Protein AF-A0A7S3LYR9-F1 (afdb_monomer)

Organism: NCBI:txid89044

Radius of gyration: 32.48 Å; Cα contacts (8 Å, |Δi|>4): 45; chains: 1; bounding box: 76×47×70 Å

Secondary structure (DSSP, 8-state):
-HHHHHHTT--GGG-------GGGTT---EE-TTT--EE---PPPHHHHHHHHHHHHTT-THHHH--PPPP-TTS----------SSS---SS-EEEEEETTEEEEE---------PPP----------------

Solvent-accessible surface area (backbone atoms only — not comparable to full-atom values): 9857 Å² total; per-residue (Å²): 113,67,69,66,58,58,56,70,56,77,38,73,91,68,60,85,87,85,86,89,60,79,90,45,70,94,72,46,85,43,63,43,89,89,82,57,51,70,36,76,90,81,82,82,51,71,68,57,45,46,53,55,53,48,57,69,71,64,61,46,83,57,58,84,70,57,72,84,81,73,86,73,85,82,66,82,84,79,80,74,75,82,72,82,90,52,85,94,64,93,63,97,57,75,50,78,82,53,81,58,102,88,52,81,51,76,55,78,82,88,75,78,76,82,74,73,81,75,79,78,79,75,82,78,83,77,82,85,82,89,86,92,83,86,135

Foldseek 3Di:
DVVVVVVVCPALVNDDDDDDDPVCVVVADDADDPPRDGDHDDDDDPVVSVVRVCVVVVCPPVVVVDDDDDPDPPPDPDPDDDDPPPPDDPPPDWDFPDDDDPDTDTDDDDDDPPPPPDPDPPDDDDDDDDDDDDD

pLDDT: mean 75.4, std 20.13, range [34.66, 97.0]

InterPro domains:
  IPR011249 Metalloenzyme, LuxS/M16 peptidase-like [SSF63411] (2-69)
  IPR032632 Peptidase M16, middle/third domain [PF16187] (2-105)
  IPR050626 Peptidase M16 [PTHR43690] (3-108)

Sequence (135 aa):
AEIAEFLTYFRPDNSIITVSHRGFTGKTTLKEKYYGTEHNKLDYSSAQVKLWADSLQQGGEWMDALSLPLPNPFIPTDFALKTADAAAVSVAVPVIIEHQGTSEVKHELLEEAERAPEPAVSAVESTESAEGVPP

Structure (mmCIF, N/CA/C/O backbone):
data_AF-A0A7S3LYR9-F1
#
_entry.id   AF-A0A7S3LYR9-F1
#
loop_
_atom_site.group_PDB
_atom_site.id
_atom_site.type_symbol
_atom_site.label_atom_id
_atom_site.label_alt_id
_atom_site.label_comp_id
_atom_site.label_asym_id
_atom_site.label_entity_id
_atom_site.label_seq_id
_atom_site.pdbx_PDB_ins_code
_atom_site.Cartn_x
_atom_site.Cartn_y
_atom_site.Cartn_z
_atom_site.occupancy
_atom_site.B_iso_or_equiv
_atom_site.auth_seq_id
_atom_site.auth_comp_id
_atom_site.auth_asym_id
_atom_site.auth_atom_id
_atom_site.pdbx_PDB_model_num
ATOM 1 N N . ALA A 1 1 ? 12.092 -19.162 -3.712 1.00 74.06 1 ALA A N 1
ATOM 2 C CA . ALA A 1 1 ? 11.481 -19.629 -2.449 1.00 74.06 1 ALA A CA 1
ATOM 3 C C . ALA A 1 1 ? 11.158 -18.446 -1.535 1.00 74.06 1 ALA A C 1
ATOM 5 O O . ALA A 1 1 ? 10.027 -18.342 -1.088 1.00 74.06 1 ALA A O 1
ATOM 6 N N . GLU A 1 2 ? 12.091 -17.506 -1.371 1.00 93.00 2 GLU A N 1
ATOM 7 C CA . GLU A 1 2 ? 11.973 -16.328 -0.489 1.00 93.00 2 GLU A CA 1
ATOM 8 C C . GLU A 1 2 ? 10.771 -15.417 -0.782 1.00 93.00 2 GLU A C 1
ATOM 10 O O . GLU A 1 2 ? 10.071 -15.015 0.138 1.00 93.00 2 GLU A O 1
ATOM 15 N N . ILE A 1 3 ? 10.472 -15.129 -2.056 1.00 93.75 3 ILE A N 1
ATOM 16 C CA . ILE A 1 3 ? 9.317 -14.280 -2.415 1.00 93.75 3 ILE A CA 1
ATOM 17 C C . ILE A 1 3 ? 8.006 -14.903 -1.918 1.00 93.75 3 ILE A C 1
ATOM 19 O O . ILE A 1 3 ? 7.159 -14.210 -1.363 1.00 93.75 3 ILE A O 1
ATOM 23 N N . ALA A 1 4 ? 7.847 -16.217 -2.088 1.00 93.06 4 ALA A N 1
ATOM 24 C CA . ALA A 1 4 ? 6.645 -16.919 -1.651 1.00 93.06 4 ALA A CA 1
ATOM 25 C C . ALA A 1 4 ? 6.520 -16.923 -0.122 1.00 93.06 4 ALA A C 1
ATOM 27 O O . ALA A 1 4 ? 5.427 -16.721 0.392 1.00 93.06 4 ALA A O 1
ATOM 28 N N . GLU A 1 5 ? 7.635 -17.091 0.593 1.00 94.62 5 GLU A N 1
ATOM 29 C CA . GLU A 1 5 ? 7.672 -16.974 2.052 1.00 94.62 5 GLU A CA 1
ATOM 30 C C . GLU A 1 5 ? 7.284 -15.564 2.504 1.00 94.62 5 GLU A C 1
ATOM 32 O O . GLU A 1 5 ? 6.415 -15.406 3.359 1.00 94.62 5 GLU A O 1
ATOM 37 N N . PHE A 1 6 ? 7.853 -14.530 1.884 1.00 95.31 6 PHE A N 1
ATOM 38 C CA . PHE A 1 6 ? 7.566 -13.145 2.240 1.00 95.31 6 PHE A CA 1
ATOM 39 C C . PHE A 1 6 ? 6.086 -12.789 2.032 1.00 95.31 6 PHE A C 1
ATOM 41 O O . PHE A 1 6 ? 5.478 -12.122 2.870 1.00 95.31 6 PHE A O 1
ATOM 48 N N . LEU A 1 7 ? 5.468 -13.313 0.968 1.00 91.38 7 LEU A N 1
ATOM 49 C CA . LEU A 1 7 ? 4.039 -13.137 0.700 1.00 91.38 7 LEU A CA 1
ATOM 50 C C . LEU A 1 7 ? 3.135 -13.726 1.799 1.00 91.38 7 LEU A C 1
ATOM 52 O O . LEU A 1 7 ? 2.037 -13.215 2.006 1.00 91.38 7 LEU A O 1
ATOM 56 N N . THR A 1 8 ? 3.592 -14.720 2.570 1.00 91.75 8 THR A N 1
ATOM 57 C CA . THR A 1 8 ? 2.807 -15.286 3.689 1.00 91.75 8 THR A CA 1
ATOM 58 C C . THR A 1 8 ? 2.601 -14.314 4.855 1.00 91.75 8 THR A C 1
ATOM 60 O O . THR A 1 8 ? 1.684 -14.494 5.660 1.00 91.75 8 THR A O 1
ATOM 63 N N . TYR A 1 9 ? 3.414 -13.258 4.946 1.00 93.62 9 TYR A N 1
ATOM 64 C CA . TYR A 1 9 ? 3.279 -12.233 5.979 1.00 93.62 9 TYR A CA 1
ATOM 65 C C . TYR A 1 9 ? 2.258 -11.147 5.618 1.00 93.62 9 TYR A C 1
ATOM 67 O O . TYR A 1 9 ? 1.827 -10.420 6.515 1.00 93.62 9 TYR A O 1
ATOM 75 N N . PHE A 1 10 ? 1.826 -11.045 4.354 1.00 90.81 10 PHE A N 1
ATOM 76 C CA . PHE A 1 10 ? 0.815 -10.079 3.904 1.00 90.81 10 PHE A CA 1
ATOM 77 C C . PHE A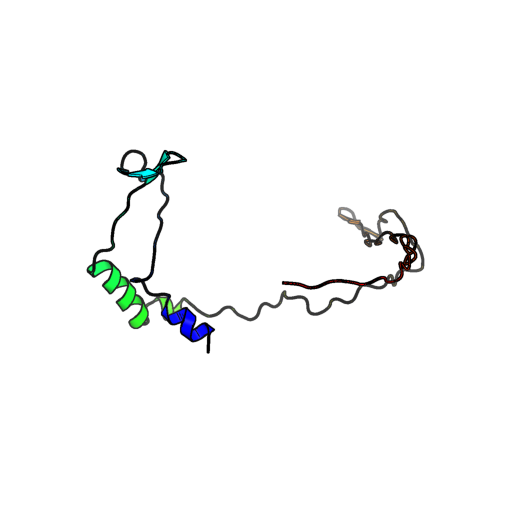 1 10 ? -0.593 -10.562 4.246 1.00 90.81 10 PHE A C 1
ATOM 79 O O . PHE A 1 10 ? -1.381 -10.946 3.384 1.00 90.81 10 PHE A O 1
ATOM 86 N N . ARG A 1 11 ? -0.905 -10.555 5.541 1.00 89.75 11 ARG A N 1
ATOM 87 C CA . ARG A 1 11 ? -2.202 -10.965 6.074 1.00 89.75 11 ARG A CA 1
ATOM 88 C C . ARG A 1 11 ? -2.853 -9.809 6.832 1.00 89.75 11 ARG A C 1
ATOM 90 O O . ARG A 1 11 ? -2.131 -8.997 7.415 1.00 89.75 11 ARG A O 1
ATOM 97 N N . PRO A 1 12 ? -4.193 -9.717 6.864 1.00 90.56 12 PRO A N 1
ATOM 98 C CA . PRO A 1 12 ? -4.864 -8.605 7.533 1.00 90.56 12 PRO A CA 1
ATOM 99 C C . PRO A 1 12 ? -4.549 -8.509 9.036 1.00 90.56 12 PRO A C 1
ATOM 101 O O . PRO A 1 12 ? -4.439 -7.406 9.567 1.00 90.56 12 PRO A O 1
ATOM 104 N N . ASP A 1 13 ? -4.331 -9.643 9.709 1.00 90.75 13 ASP A N 1
ATOM 105 C CA . ASP A 1 13 ? -3.916 -9.733 11.118 1.00 90.75 13 ASP A CA 1
ATOM 106 C C . ASP A 1 13 ? -2.473 -9.266 11.371 1.00 90.75 13 ASP A C 1
ATOM 108 O O . ASP A 1 13 ? -2.121 -8.953 12.505 1.00 90.75 13 ASP A O 1
ATOM 112 N N . ASN A 1 14 ? -1.652 -9.176 10.325 1.00 93.44 14 ASN A N 1
ATOM 113 C CA . ASN A 1 14 ? -0.271 -8.698 10.378 1.00 93.44 14 ASN A CA 1
ATOM 114 C C . ASN A 1 14 ? -0.111 -7.326 9.694 1.00 93.44 14 ASN A C 1
ATOM 116 O O . ASN A 1 14 ? 0.943 -7.014 9.140 1.00 93.44 14 ASN A O 1
ATOM 120 N N . SER A 1 15 ? -1.172 -6.513 9.682 1.00 91.94 15 SER A N 1
ATOM 121 C CA . SER A 1 15 ? -1.197 -5.217 8.997 1.00 91.94 15 SER A CA 1
ATOM 122 C C . SER A 1 15 ? -1.438 -4.048 9.952 1.00 91.94 15 SER A C 1
ATOM 124 O O . SER A 1 15 ? -2.102 -4.180 10.980 1.00 91.94 15 SER A O 1
ATOM 126 N N . ILE A 1 16 ? -0.896 -2.883 9.594 1.00 94.44 16 ILE A N 1
ATOM 127 C CA . ILE A 1 16 ? -1.183 -1.598 10.236 1.00 94.44 16 ILE A CA 1
ATOM 128 C C . ILE A 1 16 ? -1.653 -0.649 9.140 1.00 94.44 16 ILE A C 1
ATOM 130 O O . ILE A 1 16 ? -0.916 -0.361 8.199 1.00 94.44 16 ILE A O 1
ATOM 134 N N . ILE A 1 17 ? -2.882 -0.158 9.265 1.00 93.19 17 ILE A N 1
ATOM 135 C CA . ILE A 1 17 ? -3.486 0.780 8.318 1.00 93.19 17 ILE A CA 1
ATOM 136 C C . ILE A 1 17 ? -3.575 2.152 8.976 1.00 93.19 17 ILE A C 1
ATOM 138 O O . ILE A 1 17 ? -4.230 2.321 10.005 1.00 93.19 17 ILE A O 1
ATOM 142 N N . THR A 1 18 ? -2.966 3.144 8.333 1.00 94.69 18 THR A N 1
ATOM 143 C CA . THR A 1 18 ? -3.046 4.548 8.739 1.00 94.69 18 THR A CA 1
ATOM 144 C C . THR A 1 18 ? -3.990 5.289 7.804 1.00 94.69 18 THR A C 1
ATOM 146 O O . THR A 1 18 ? -3.788 5.295 6.591 1.00 94.69 18 THR A O 1
ATOM 149 N N . VAL A 1 19 ? -5.003 5.953 8.361 1.00 93.94 19 VAL A N 1
ATOM 150 C CA . VAL A 1 19 ? -5.949 6.773 7.592 1.00 93.94 19 VAL A CA 1
ATOM 151 C C . VAL A 1 19 ? -5.741 8.240 7.947 1.00 93.94 19 VAL A C 1
ATOM 153 O O . VAL A 1 19 ? -5.957 8.644 9.087 1.00 93.94 19 VAL A O 1
ATOM 156 N N . SER A 1 20 ? -5.346 9.044 6.961 1.00 93.38 20 SER A N 1
ATOM 157 C CA . SER A 1 20 ? -5.201 10.494 7.108 1.00 93.38 20 SER A CA 1
ATOM 158 C C . SER A 1 20 ? -6.347 11.203 6.398 1.00 93.38 20 SER A C 1
ATOM 160 O O . SER A 1 20 ? -6.507 11.090 5.184 1.00 93.38 20 SER A O 1
ATOM 162 N N . HIS A 1 21 ? -7.175 11.919 7.159 1.00 94.44 21 HIS A N 1
ATOM 163 C CA . HIS A 1 21 ? -8.306 12.659 6.612 1.00 94.44 21 HIS A CA 1
ATOM 164 C C . HIS A 1 21 ? -8.670 13.852 7.503 1.00 94.44 21 HIS A C 1
ATOM 166 O O . HIS A 1 21 ? -8.740 13.732 8.726 1.00 94.44 21 HIS A O 1
ATOM 172 N N . ARG A 1 22 ? -8.977 15.005 6.889 1.00 93.25 22 ARG A N 1
ATOM 173 C CA . ARG A 1 22 ? -9.336 16.242 7.616 1.00 93.25 22 ARG A CA 1
ATOM 174 C C . ARG A 1 22 ? -10.612 16.112 8.452 1.00 93.25 22 ARG A C 1
ATOM 176 O O . ARG A 1 22 ? -10.792 16.840 9.417 1.00 93.25 22 ARG A O 1
ATOM 183 N N . GLY A 1 23 ? -11.492 15.165 8.127 1.00 92.81 23 GLY A N 1
ATOM 184 C CA . GLY A 1 23 ? -12.719 14.914 8.894 1.00 92.81 23 GLY A CA 1
ATOM 185 C C . GLY A 1 23 ? -12.498 14.408 10.328 1.00 92.81 23 GLY A C 1
ATOM 186 O O . GLY A 1 23 ? -13.469 14.335 11.089 1.00 92.81 23 GLY A O 1
ATOM 187 N N . PHE A 1 24 ? -11.256 14.065 10.690 1.00 91.56 24 PHE A N 1
ATOM 188 C CA . PHE A 1 24 ? -10.864 13.656 12.039 1.00 91.56 24 PHE A CA 1
ATOM 189 C C . PHE A 1 24 ? -10.335 14.801 12.911 1.00 91.56 24 PHE A C 1
ATOM 191 O O . PHE A 1 24 ? -10.149 14.591 14.107 1.00 91.56 24 PHE A O 1
ATOM 198 N N . THR A 1 25 ? -10.133 16.006 12.364 1.00 89.62 25 THR A N 1
ATOM 199 C CA . THR A 1 25 ? -9.685 17.168 13.147 1.00 89.62 25 THR A CA 1
ATOM 200 C C . THR A 1 25 ? -10.644 17.434 14.311 1.00 89.62 25 THR A C 1
ATOM 202 O O . THR A 1 25 ? -11.857 17.529 14.115 1.00 89.62 25 THR A O 1
ATOM 205 N N . GLY A 1 26 ? -10.105 17.516 15.531 1.00 89.44 26 GLY A N 1
ATOM 206 C CA . GLY A 1 26 ? -10.890 17.696 16.757 1.00 89.44 26 GLY A CA 1
ATOM 207 C C . GLY A 1 26 ? -11.660 16.455 17.237 1.00 89.44 26 GLY A C 1
ATOM 208 O O . GLY A 1 26 ? -12.399 16.546 18.212 1.00 89.44 26 GLY A O 1
ATOM 209 N N . LYS A 1 27 ? -11.506 15.298 16.577 1.00 92.00 27 LYS A N 1
ATOM 210 C CA . LYS A 1 27 ? -12.113 14.005 16.968 1.00 92.00 27 LYS A CA 1
ATOM 211 C C . LYS A 1 27 ? -11.073 12.964 17.399 1.00 92.00 27 LYS A C 1
ATOM 213 O O . LYS A 1 27 ? -11.395 11.793 17.609 1.00 92.00 27 LYS A O 1
ATOM 218 N N . THR A 1 28 ? -9.818 13.374 17.489 1.00 93.62 28 THR A N 1
ATOM 219 C CA . THR A 1 28 ? -8.687 12.564 17.937 1.00 93.62 28 THR A CA 1
ATOM 220 C C . THR A 1 28 ? -8.435 12.765 19.424 1.00 93.62 28 THR A C 1
ATOM 222 O O . THR A 1 28 ? -8.546 13.880 19.927 1.00 93.62 28 THR A O 1
ATOM 225 N N . THR A 1 29 ? -8.077 11.696 20.125 1.00 93.88 29 THR A N 1
ATOM 226 C CA . THR A 1 29 ? -7.830 11.700 21.571 1.00 93.88 29 THR A CA 1
ATOM 227 C C . THR A 1 29 ? -6.349 11.601 21.916 1.00 93.88 29 THR A C 1
ATOM 229 O O . THR A 1 29 ? -5.956 12.019 23.004 1.00 93.88 29 THR A O 1
ATOM 232 N N . LEU A 1 30 ? -5.517 11.081 21.009 1.00 94.31 30 LEU A N 1
ATOM 233 C CA . LEU A 1 30 ? -4.081 10.934 21.223 1.00 94.31 30 LEU A CA 1
ATOM 234 C C . LEU A 1 30 ? -3.307 12.036 20.509 1.00 94.31 30 LEU A C 1
ATOM 236 O O . LEU A 1 30 ? -3.689 12.525 19.443 1.00 94.31 30 LEU A O 1
ATOM 240 N N . LYS A 1 31 ? -2.170 12.391 21.103 1.00 94.75 31 LYS A N 1
ATOM 241 C CA . LYS A 1 31 ? -1.239 13.372 20.563 1.00 94.75 31 LYS A CA 1
ATOM 242 C C . LYS A 1 31 ? 0.176 12.820 20.641 1.00 94.75 31 LYS A C 1
ATOM 244 O O . LYS A 1 31 ? 0.618 12.372 21.696 1.00 94.75 31 LYS A O 1
ATOM 249 N N . GLU A 1 32 ? 0.859 12.812 19.507 1.00 95.50 32 GLU A N 1
ATOM 250 C CA . GLU A 1 32 ? 2.258 12.402 19.418 1.00 95.50 32 GLU A CA 1
ATOM 251 C C . GLU A 1 32 ? 3.161 13.422 20.143 1.00 95.50 32 GLU A C 1
ATOM 253 O O . GLU A 1 32 ? 2.850 14.613 20.208 1.00 95.50 32 GLU A O 1
ATOM 258 N N . LYS A 1 33 ? 4.253 12.943 20.749 1.00 95.75 33 LYS A N 1
ATOM 259 C CA . LYS A 1 33 ? 5.071 13.681 21.719 1.00 95.75 33 LYS A CA 1
ATOM 260 C C . LYS A 1 33 ? 5.871 14.832 21.108 1.00 95.75 33 LYS A C 1
ATOM 262 O O . LYS A 1 33 ? 6.007 15.865 21.759 1.00 95.75 33 LYS A O 1
ATOM 267 N N . TYR A 1 34 ? 6.450 14.646 19.928 1.00 96.31 34 TYR A N 1
ATOM 268 C CA . TYR A 1 34 ? 7.437 15.573 19.373 1.00 96.31 34 TYR A CA 1
ATOM 269 C C . TYR A 1 34 ? 6.806 16.629 18.467 1.00 96.31 34 TYR A C 1
ATOM 271 O O . TYR A 1 34 ? 7.115 17.811 18.586 1.00 96.31 34 TYR A O 1
ATOM 279 N N . TYR A 1 35 ? 5.886 16.220 17.601 1.00 95.38 35 TYR A N 1
ATOM 280 C CA . TYR A 1 35 ? 5.245 17.073 16.602 1.00 95.38 35 TYR A CA 1
ATOM 281 C C . TYR A 1 35 ? 3.813 17.442 16.970 1.00 95.38 35 TYR A C 1
ATOM 283 O O . TYR A 1 35 ? 3.182 18.259 16.300 1.00 95.38 35 TYR A O 1
ATOM 291 N N . GLY A 1 36 ? 3.275 16.850 18.036 1.00 93.44 36 GLY A N 1
ATOM 292 C CA . GLY A 1 36 ? 1.911 17.117 18.451 1.00 93.44 36 GLY A CA 1
ATOM 293 C C . GLY A 1 36 ? 0.875 16.554 17.481 1.00 93.44 36 GLY A C 1
ATOM 294 O O . GLY A 1 36 ? -0.237 17.076 17.433 1.00 93.44 36 GLY A O 1
ATOM 295 N N . THR A 1 37 ? 1.220 15.532 16.692 1.00 93.50 37 THR A N 1
ATOM 296 C CA . THR A 1 37 ? 0.306 14.960 15.702 1.00 93.50 37 THR A CA 1
ATOM 297 C C . THR A 1 37 ? -0.880 14.298 16.390 1.00 93.50 37 THR A C 1
ATOM 299 O O . THR A 1 37 ? -0.746 13.321 17.133 1.00 93.50 37 THR A O 1
ATOM 302 N N . GLU A 1 38 ? -2.050 14.855 16.117 1.00 94.88 38 GLU A N 1
ATOM 303 C CA . GLU A 1 38 ? -3.347 14.345 16.532 1.00 94.88 38 GLU A CA 1
ATOM 304 C C . GLU A 1 38 ? -3.672 13.039 15.801 1.00 94.88 38 GLU A C 1
ATOM 306 O O . GLU A 1 38 ? -3.678 12.985 14.571 1.00 94.88 38 GLU A O 1
ATOM 311 N N . HIS A 1 39 ? -3.924 11.970 16.556 1.00 94.56 39 HIS A N 1
ATOM 312 C CA . HIS A 1 39 ? -4.256 10.660 16.004 1.00 94.56 39 HIS A CA 1
ATOM 313 C C . HIS A 1 39 ? -5.145 9.856 16.958 1.00 94.56 39 HIS A C 1
ATOM 315 O O . HIS A 1 39 ? -5.367 10.229 18.106 1.0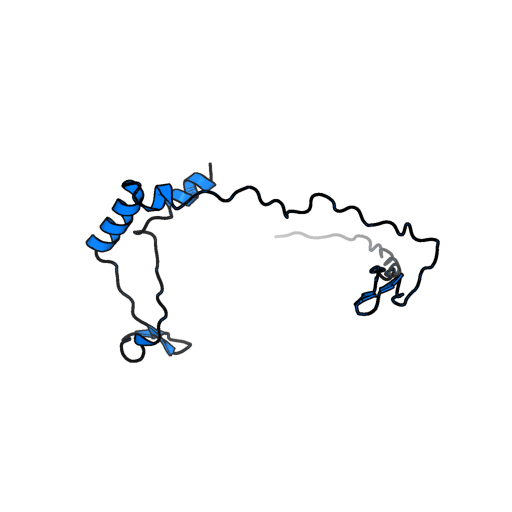0 94.56 39 HIS A O 1
ATOM 321 N N . ASN A 1 40 ? -5.658 8.732 16.467 1.00 94.56 40 ASN A N 1
ATOM 322 C CA . ASN A 1 40 ? -6.313 7.705 17.269 1.00 94.56 40 ASN A CA 1
ATOM 323 C C . ASN A 1 40 ? -5.667 6.361 16.949 1.00 94.56 40 ASN A C 1
ATOM 325 O O . ASN A 1 40 ? -5.263 6.122 15.811 1.00 94.56 40 ASN A O 1
ATOM 329 N N . LYS A 1 41 ? -5.614 5.478 17.944 1.00 94.50 41 LYS A N 1
ATOM 330 C CA . LYS A 1 41 ? -5.254 4.076 17.753 1.00 94.50 41 LYS A CA 1
ATOM 331 C C . LYS A 1 41 ? -6.485 3.228 18.037 1.00 94.50 41 LYS A C 1
ATOM 333 O O . LYS A 1 41 ? -7.086 3.358 19.099 1.00 94.50 41 LYS A O 1
ATOM 338 N N . LEU A 1 42 ? -6.856 2.400 17.070 1.00 92.69 42 LEU A N 1
ATOM 339 C CA . LEU A 1 42 ? -7.998 1.501 17.149 1.00 92.69 42 LEU A CA 1
ATOM 340 C C . LEU A 1 42 ? -7.543 0.129 16.675 1.00 92.69 42 LEU A C 1
ATOM 342 O O . LEU A 1 42 ? -6.889 0.028 15.637 1.00 92.69 42 LEU A O 1
ATOM 346 N N . ASP A 1 43 ? -7.909 -0.900 17.428 1.00 93.44 43 ASP A N 1
ATOM 347 C CA . ASP A 1 43 ? -7.716 -2.276 16.995 1.00 93.44 43 ASP A CA 1
ATOM 348 C C . ASP A 1 43 ? -8.871 -2.684 16.075 1.00 93.44 43 ASP A C 1
ATOM 350 O O . ASP A 1 43 ? -10.015 -2.243 16.241 1.00 93.44 43 ASP A O 1
ATOM 354 N N . TYR A 1 44 ? -8.577 -3.526 15.086 1.00 92.50 44 TYR A N 1
ATOM 355 C CA . TYR A 1 44 ? -9.608 -4.061 14.205 1.00 92.50 44 TYR A CA 1
ATOM 356 C C . TYR A 1 44 ? -10.545 -4.989 14.973 1.00 92.50 44 TYR A C 1
ATOM 358 O O . TYR A 1 44 ? -10.126 -5.779 15.820 1.00 92.50 44 TYR A O 1
ATOM 366 N N . SER A 1 45 ? -11.828 -4.949 14.623 1.00 94.25 45 SER A N 1
ATOM 367 C CA . SER A 1 45 ? -12.755 -5.979 15.082 1.00 94.25 45 SER A CA 1
ATOM 368 C C . SER A 1 45 ? -12.446 -7.318 14.406 1.00 94.25 45 SER A C 1
ATOM 370 O O . SER A 1 45 ? -12.043 -7.371 13.241 1.00 94.25 45 SER A O 1
ATOM 372 N N . SER A 1 46 ? -12.711 -8.423 15.105 1.00 92.44 46 SER A N 1
ATOM 373 C CA . SER A 1 46 ? -12.569 -9.772 14.539 1.00 92.44 46 SER A CA 1
ATOM 374 C C . SER A 1 46 ? -13.422 -9.971 13.280 1.00 92.44 46 SER A C 1
ATOM 376 O O . SER A 1 46 ? -13.000 -10.656 12.351 1.00 92.44 46 SER A O 1
ATOM 378 N N . ALA A 1 47 ? -14.588 -9.321 13.211 1.00 94.06 47 ALA A N 1
ATOM 379 C CA . ALA A 1 47 ? -15.458 -9.339 12.040 1.00 94.06 47 ALA A CA 1
ATOM 380 C C . ALA A 1 47 ? -14.806 -8.687 10.807 1.00 94.06 47 ALA A C 1
ATOM 382 O O . ALA A 1 47 ? -14.924 -9.226 9.710 1.00 94.06 47 ALA A O 1
ATOM 383 N N . GLN A 1 48 ? -14.091 -7.568 10.976 1.00 92.62 48 GLN A N 1
ATOM 384 C CA . GLN A 1 48 ? -13.375 -6.897 9.882 1.00 92.62 48 GLN A CA 1
ATOM 385 C C . GLN A 1 48 ? -12.199 -7.732 9.379 1.00 92.62 48 GLN A C 1
ATOM 387 O O . GLN A 1 48 ? -12.060 -7.927 8.175 1.00 92.62 48 GLN A O 1
ATOM 392 N N . VAL A 1 49 ? -11.389 -8.272 10.296 1.00 92.56 49 VAL A N 1
ATOM 393 C CA . VAL A 1 49 ? -10.255 -9.137 9.936 1.00 92.56 49 VAL A CA 1
ATOM 394 C C . VAL A 1 49 ? -10.747 -10.362 9.169 1.00 92.56 49 VAL A C 1
ATOM 396 O O . VAL A 1 49 ? -10.183 -10.704 8.130 1.00 92.56 49 VAL A O 1
ATOM 399 N N . LYS A 1 50 ? -11.841 -10.980 9.634 1.0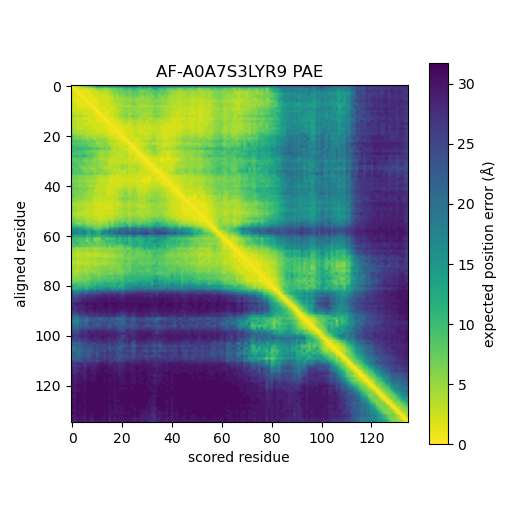0 91.62 50 LYS A N 1
ATOM 400 C CA . LYS A 1 50 ? -12.466 -12.111 8.949 1.00 91.62 50 LYS A CA 1
ATOM 401 C C . LYS A 1 50 ? -12.985 -11.724 7.564 1.00 91.62 50 LYS A C 1
ATOM 403 O O . LYS A 1 50 ? -12.697 -12.428 6.609 1.00 91.62 50 LYS A O 1
ATOM 408 N N . LEU A 1 51 ? -13.686 -10.597 7.435 1.00 90.69 51 LEU A N 1
ATOM 409 C CA . LEU A 1 51 ? -14.192 -10.115 6.146 1.00 90.69 51 LEU A CA 1
ATOM 410 C C . LEU A 1 51 ? -13.067 -9.967 5.109 1.00 90.69 51 LEU A C 1
ATOM 412 O O . LEU A 1 51 ? -13.212 -10.400 3.967 1.00 90.69 51 LEU A O 1
ATOM 416 N N . TRP A 1 52 ? -11.938 -9.377 5.503 1.00 90.12 52 TRP A N 1
ATOM 417 C CA . TRP A 1 52 ? -10.784 -9.217 4.618 1.00 90.12 52 TRP A CA 1
ATOM 418 C C . TRP A 1 52 ? -10.116 -10.552 4.275 1.00 90.12 52 TRP A C 1
ATOM 420 O O . TRP A 1 52 ? -9.759 -10.771 3.120 1.00 90.12 52 TRP A O 1
ATOM 430 N N . ALA A 1 53 ? -9.988 -11.458 5.247 1.00 88.31 53 ALA A N 1
ATOM 431 C CA . ALA A 1 53 ? -9.450 -12.798 5.021 1.00 88.31 53 ALA A CA 1
ATOM 432 C C . ALA A 1 53 ? -10.337 -13.626 4.072 1.00 88.31 53 ALA A C 1
ATOM 434 O O . ALA A 1 53 ? -9.830 -14.254 3.143 1.00 88.31 53 ALA A O 1
ATOM 435 N N . ASP A 1 54 ? -11.656 -13.572 4.252 1.00 87.50 54 ASP A N 1
ATOM 436 C CA . ASP A 1 54 ? -12.626 -14.264 3.402 1.00 87.50 54 ASP A CA 1
ATOM 437 C C . ASP A 1 54 ? -12.604 -13.694 1.970 1.00 87.50 54 ASP A C 1
ATOM 439 O O . ASP A 1 54 ? -12.658 -14.451 1.001 1.00 87.50 54 ASP A O 1
ATOM 443 N N . SER A 1 55 ? -12.427 -12.373 1.821 1.00 82.88 55 SER A N 1
ATOM 444 C CA . SER A 1 55 ? -12.319 -11.706 0.511 1.00 82.88 55 SER A CA 1
ATOM 445 C C . SER A 1 55 ? -11.103 -12.171 -0.304 1.00 82.88 55 SER A C 1
ATOM 447 O O . SER A 1 55 ? -11.165 -12.198 -1.531 1.00 82.88 55 SER A O 1
ATOM 449 N N . LEU A 1 56 ? -10.009 -12.559 0.364 1.00 77.81 56 LEU A N 1
ATOM 450 C CA . LEU A 1 56 ? -8.813 -13.122 -0.279 1.00 77.81 56 LEU A CA 1
ATOM 451 C C . LEU A 1 56 ? -9.038 -14.561 -0.764 1.00 77.81 56 LEU A C 1
ATOM 453 O O . LEU A 1 56 ? -8.524 -14.942 -1.811 1.00 77.81 56 LEU A O 1
ATOM 457 N N . GLN A 1 57 ? -9.783 -15.367 -0.003 1.00 74.56 57 GLN A N 1
ATOM 458 C CA . GLN A 1 57 ? -9.987 -16.790 -0.301 1.00 74.56 57 GLN A CA 1
ATOM 459 C C . GLN A 1 57 ? -11.081 -17.040 -1.334 1.00 74.56 57 GLN A C 1
ATOM 461 O O . GLN A 1 57 ? -10.991 -17.987 -2.110 1.00 74.56 57 GLN A O 1
ATOM 466 N N . GLN A 1 58 ? -12.127 -16.216 -1.334 1.00 63.44 58 GLN A N 1
ATOM 467 C CA . GLN A 1 58 ? -13.318 -16.461 -2.147 1.00 63.44 58 GLN A CA 1
ATOM 468 C C . GLN A 1 58 ? -13.157 -16.065 -3.614 1.00 63.44 58 GLN A C 1
ATOM 470 O O . GLN A 1 58 ? -14.118 -16.203 -4.364 1.00 63.44 58 GLN A O 1
ATOM 475 N N . GLY A 1 59 ? -11.971 -15.599 -4.029 1.00 60.28 59 GLY A N 1
ATOM 476 C CA . GLY A 1 59 ? -11.686 -15.309 -5.432 1.00 60.28 59 GLY A CA 1
ATOM 477 C C . GLY A 1 59 ? -12.756 -14.429 -6.074 1.00 60.28 59 GLY A C 1
ATOM 478 O O . GLY A 1 59 ? -13.214 -14.735 -7.167 1.00 60.28 59 GLY A O 1
ATOM 479 N N . GLY A 1 60 ? -13.236 -13.423 -5.329 1.00 62.88 60 GLY A N 1
ATOM 480 C CA . GLY A 1 60 ? -14.388 -12.606 -5.714 1.00 62.88 60 GLY A CA 1
ATOM 481 C C . GLY A 1 60 ? -14.135 -11.763 -6.968 1.00 62.88 60 GLY A C 1
ATOM 482 O O . GLY A 1 60 ? -13.180 -11.995 -7.701 1.00 62.88 60 GLY A O 1
ATOM 483 N N . GLU A 1 61 ? -14.943 -10.718 -7.173 1.00 65.94 61 GLU A N 1
ATOM 484 C CA . GLU A 1 61 ? -14.892 -9.800 -8.337 1.00 65.94 61 GLU A CA 1
ATOM 485 C C . GLU A 1 61 ? -13.471 -9.319 -8.721 1.00 65.94 61 GLU A C 1
ATOM 487 O O . GLU A 1 61 ? -13.200 -8.979 -9.871 1.00 65.94 61 GLU A O 1
ATOM 492 N N . TRP A 1 62 ? -12.539 -9.323 -7.767 1.00 73.75 62 TRP A N 1
ATOM 493 C CA . TRP A 1 62 ? -11.138 -8.961 -7.953 1.00 73.75 62 TRP A CA 1
ATOM 494 C C . TRP A 1 62 ? -10.297 -9.963 -8.750 1.00 73.75 62 TRP A C 1
ATOM 496 O O . TRP A 1 62 ? -9.324 -9.528 -9.358 1.00 73.75 62 TRP A O 1
ATOM 506 N N . MET A 1 63 ? -10.619 -11.263 -8.773 1.00 74.69 63 MET A N 1
ATOM 507 C CA . MET A 1 63 ? -9.830 -12.238 -9.547 1.00 74.69 63 MET A CA 1
ATOM 508 C C . MET A 1 63 ? -9.925 -11.994 -11.053 1.00 74.69 63 MET A C 1
ATOM 510 O O . MET A 1 63 ? -8.935 -12.174 -11.756 1.00 74.69 63 MET A O 1
ATOM 514 N N . ASP A 1 64 ? -11.079 -11.526 -11.527 1.00 79.94 64 ASP A N 1
ATOM 515 C CA . ASP A 1 64 ? -11.276 -11.192 -12.939 1.00 79.94 64 ASP A CA 1
ATOM 516 C C . ASP A 1 64 ? -10.755 -9.783 -13.280 1.00 79.94 64 ASP A C 1
ATOM 518 O O . ASP A 1 64 ? -10.391 -9.509 -14.423 1.00 79.94 64 ASP A O 1
ATOM 522 N N . ALA A 1 65 ? -10.695 -8.879 -12.295 1.00 84.62 65 ALA A N 1
ATOM 523 C CA . ALA A 1 65 ? -10.271 -7.491 -12.492 1.00 84.62 65 ALA A CA 1
ATOM 524 C C . ALA A 1 65 ? -8.758 -7.265 -12.317 1.00 84.62 65 ALA A C 1
ATOM 526 O O . ALA A 1 65 ? -8.197 -6.342 -12.912 1.00 84.62 65 ALA A O 1
ATOM 527 N N . LEU A 1 66 ? -8.087 -8.068 -11.487 1.00 87.31 66 LEU A N 1
ATOM 528 C CA . LEU A 1 66 ? -6.665 -7.924 -11.182 1.00 87.31 66 LEU A CA 1
ATOM 529 C C . LEU A 1 66 ? -5.855 -8.963 -11.952 1.00 87.31 66 LEU A C 1
ATOM 531 O O . LEU A 1 66 ? -5.963 -10.163 -11.730 1.00 87.31 66 LEU A O 1
ATOM 535 N N . SER A 1 67 ? -4.986 -8.486 -12.834 1.00 89.56 67 SER A N 1
ATOM 536 C CA . SER A 1 67 ? -4.031 -9.312 -13.570 1.00 89.56 67 SER A CA 1
ATOM 537 C C . SER A 1 67 ? -2.608 -8.846 -13.297 1.00 89.56 67 SER A C 1
ATOM 539 O O . SER A 1 67 ? -2.373 -7.685 -12.954 1.00 89.56 67 SER A O 1
ATOM 541 N N . LEU A 1 68 ? -1.643 -9.750 -13.468 1.00 91.38 68 LEU A N 1
ATOM 542 C CA . LEU A 1 68 ? -0.238 -9.358 -13.460 1.00 91.38 68 LEU A CA 1
ATOM 543 C C . LEU A 1 68 ? 0.044 -8.404 -14.631 1.00 91.38 68 LEU A C 1
ATOM 545 O O . LEU A 1 68 ? -0.554 -8.551 -15.702 1.00 91.38 68 LEU A O 1
ATOM 549 N N . PRO A 1 69 ? 0.943 -7.425 -14.444 1.00 94.44 69 PRO A N 1
ATOM 550 C CA . PRO A 1 69 ? 1.289 -6.498 -15.507 1.00 94.44 69 PRO A CA 1
ATOM 551 C C . PRO A 1 69 ? 1.896 -7.243 -16.701 1.00 94.44 69 PRO A C 1
ATOM 553 O O . PRO A 1 69 ? 2.645 -8.210 -16.541 1.00 94.44 69 PRO A O 1
ATOM 556 N N . LEU A 1 70 ? 1.594 -6.754 -17.905 1.00 96.19 70 LEU A N 1
ATOM 557 C CA . LEU A 1 70 ? 2.272 -7.203 -19.117 1.00 96.19 70 LEU A CA 1
ATOM 558 C C . LEU A 1 70 ? 3.757 -6.796 -19.077 1.00 96.19 70 LEU A C 1
ATOM 560 O O . LEU A 1 70 ? 4.102 -5.803 -18.426 1.00 96.19 70 LEU A O 1
ATOM 564 N N . PRO A 1 71 ? 4.642 -7.520 -19.787 1.00 97.00 71 PRO A N 1
ATOM 565 C CA . PRO A 1 71 ? 6.041 -7.127 -19.919 1.00 97.00 71 PRO A CA 1
ATOM 566 C C . PRO A 1 71 ? 6.171 -5.680 -20.406 1.00 97.00 71 PRO A C 1
ATOM 568 O O . PRO A 1 71 ? 5.512 -5.287 -21.367 1.00 97.00 71 PRO A O 1
ATOM 571 N N . ASN A 1 72 ? 7.015 -4.887 -19.741 1.00 96.69 72 ASN A N 1
ATOM 572 C CA . ASN A 1 72 ? 7.188 -3.471 -20.063 1.00 96.69 72 ASN A CA 1
ATOM 573 C C . ASN A 1 72 ? 8.006 -3.301 -21.365 1.00 96.69 72 ASN A C 1
ATOM 575 O O . ASN A 1 72 ? 9.198 -3.618 -21.352 1.00 96.69 72 ASN A O 1
ATOM 579 N N . PRO A 1 73 ? 7.425 -2.766 -22.462 1.00 96.06 73 PRO A N 1
ATOM 580 C CA . PRO A 1 73 ? 8.121 -2.620 -23.742 1.00 96.06 73 PRO A CA 1
ATOM 581 C C . PRO A 1 73 ? 9.067 -1.410 -23.793 1.00 96.06 73 PRO A C 1
ATOM 583 O O . PRO A 1 73 ? 9.819 -1.271 -24.750 1.00 96.06 73 PRO A O 1
ATOM 586 N N . PHE A 1 74 ? 9.026 -0.523 -22.794 1.00 96.44 74 PHE A N 1
ATOM 587 C CA . PHE A 1 74 ? 9.831 0.702 -22.753 1.00 96.44 74 PHE A CA 1
ATOM 588 C C . PHE A 1 74 ? 11.164 0.533 -22.026 1.00 96.44 74 PHE A C 1
ATOM 590 O O . PHE A 1 74 ? 11.899 1.506 -21.874 1.00 96.44 74 PHE A O 1
ATOM 597 N N . ILE A 1 75 ? 11.479 -0.673 -21.549 1.00 95.81 75 ILE A N 1
ATOM 598 C CA . ILE A 1 75 ? 12.804 -0.949 -20.996 1.00 95.81 75 ILE A CA 1
ATOM 599 C C . ILE A 1 75 ? 13.795 -0.903 -22.168 1.00 95.81 75 ILE A C 1
ATOM 601 O O . ILE A 1 75 ? 13.677 -1.730 -23.076 1.00 95.81 75 ILE A O 1
ATOM 605 N N . PRO A 1 76 ? 14.739 0.056 -22.192 1.00 94.31 76 PRO A N 1
ATOM 606 C CA . PRO A 1 76 ? 15.675 0.174 -23.296 1.00 94.31 76 PRO A CA 1
ATOM 607 C C . PRO A 1 76 ? 16.569 -1.064 -23.341 1.00 94.31 76 PRO A C 1
ATOM 609 O O . PRO A 1 76 ? 17.101 -1.507 -22.324 1.00 94.31 76 PRO A O 1
ATOM 612 N N . THR A 1 77 ? 16.720 -1.624 -24.535 1.00 95.56 77 THR A N 1
ATOM 613 C CA . THR A 1 77 ? 17.647 -2.730 -24.801 1.00 95.56 77 THR A CA 1
ATOM 614 C C . THR A 1 77 ? 18.897 -2.258 -25.528 1.00 95.56 77 THR A C 1
ATOM 616 O O . THR A 1 77 ? 19.930 -2.915 -25.456 1.00 95.56 77 THR A O 1
ATOM 619 N N . ASP A 1 78 ? 18.789 -1.138 -26.241 1.00 93.25 78 ASP A N 1
ATOM 620 C CA . ASP A 1 78 ? 19.886 -0.528 -26.974 1.00 93.25 78 ASP A CA 1
ATOM 621 C C . ASP A 1 78 ? 20.469 0.629 -26.163 1.00 93.25 78 ASP A C 1
ATOM 623 O O . ASP A 1 78 ? 19.805 1.634 -25.903 1.00 93.25 78 ASP A O 1
ATOM 627 N N . PHE A 1 79 ? 21.716 0.444 -25.749 1.00 91.94 79 PHE A N 1
ATOM 628 C CA . PHE A 1 79 ? 22.521 1.442 -25.051 1.00 91.94 79 PHE A CA 1
ATOM 629 C C . PHE A 1 79 ? 23.694 1.906 -25.917 1.00 91.94 79 PHE A C 1
ATOM 631 O O . PHE A 1 79 ? 24.635 2.512 -25.403 1.00 91.94 79 PHE A O 1
ATOM 638 N N . ALA A 1 80 ? 23.680 1.596 -27.218 1.00 89.38 80 ALA A N 1
ATOM 639 C CA . ALA A 1 80 ? 24.695 2.079 -28.128 1.00 89.38 80 ALA A CA 1
ATOM 640 C C . ALA A 1 80 ? 24.668 3.609 -28.154 1.00 89.38 80 ALA A C 1
ATOM 642 O O . ALA A 1 80 ? 23.629 4.249 -28.347 1.00 89.38 80 ALA A O 1
ATOM 643 N N . LEU A 1 81 ? 25.842 4.204 -27.966 1.00 84.69 81 LEU A N 1
ATOM 644 C CA . LEU A 1 81 ? 26.016 5.622 -28.216 1.00 84.69 81 LEU A CA 1
ATOM 645 C C . LEU A 1 81 ? 25.837 5.855 -29.710 1.00 84.69 81 LEU A C 1
ATOM 647 O O . LEU A 1 81 ? 26.442 5.167 -30.536 1.00 84.69 81 LEU A O 1
ATOM 651 N N . LYS A 1 82 ? 25.016 6.844 -30.058 1.00 81.56 82 LYS A N 1
ATOM 652 C CA . LYS A 1 82 ? 24.945 7.309 -31.438 1.00 81.56 82 LYS A CA 1
ATOM 653 C C . LYS A 1 82 ? 26.309 7.888 -31.791 1.00 81.56 82 LYS A C 1
ATOM 655 O O . LYS A 1 82 ? 26.707 8.912 -31.241 1.00 81.56 82 LYS A O 1
ATOM 660 N N . THR A 1 83 ? 27.027 7.225 -32.688 1.00 74.12 83 THR A N 1
ATOM 661 C CA . THR A 1 83 ? 28.208 7.809 -33.313 1.00 74.12 83 THR A CA 1
ATOM 662 C C . THR A 1 83 ? 27.756 8.989 -34.161 1.00 74.12 83 THR A C 1
ATOM 664 O O . THR A 1 83 ? 26.690 8.950 -34.782 1.00 74.12 83 THR A O 1
ATOM 667 N N . ALA A 1 84 ? 28.538 10.064 -34.162 1.00 63.66 84 ALA A N 1
ATOM 668 C CA . ALA A 1 84 ? 28.284 11.212 -35.014 1.00 63.66 84 ALA A CA 1
ATOM 669 C C . ALA A 1 84 ? 28.537 10.836 -36.486 1.00 63.66 84 ALA A C 1
ATOM 671 O O . ALA A 1 84 ? 29.556 11.202 -37.057 1.00 63.66 84 ALA A O 1
ATOM 672 N N . ASP A 1 85 ? 27.603 10.129 -37.123 1.00 59.47 85 ASP A N 1
ATOM 673 C CA . ASP A 1 85 ? 27.538 10.018 -38.586 1.00 59.47 85 ASP A CA 1
ATOM 674 C C . ASP A 1 85 ? 26.882 11.282 -39.159 1.00 59.47 85 ASP A C 1
ATOM 676 O O . ASP A 1 85 ? 25.868 11.266 -39.853 1.00 59.47 85 ASP A O 1
ATOM 680 N N . ALA A 1 86 ? 27.476 12.422 -38.824 1.00 49.72 86 ALA A N 1
ATOM 681 C CA . ALA A 1 86 ? 27.250 13.695 -39.471 1.00 49.72 86 ALA A CA 1
ATOM 682 C C . ALA A 1 86 ? 28.624 14.160 -39.937 1.00 49.72 86 ALA A C 1
ATOM 684 O O . ALA A 1 86 ? 29.557 14.210 -39.138 1.00 49.72 86 ALA A O 1
ATOM 685 N N . ALA A 1 87 ? 28.756 14.434 -41.236 1.00 52.09 87 ALA A N 1
ATOM 686 C CA . ALA A 1 87 ? 29.971 14.958 -41.846 1.00 52.09 87 ALA A CA 1
ATOM 687 C C . ALA A 1 87 ? 30.664 15.941 -40.893 1.00 52.09 87 ALA A C 1
ATOM 689 O O . ALA A 1 87 ? 30.053 16.933 -40.512 1.00 52.09 87 ALA A O 1
ATOM 690 N N . ALA A 1 88 ? 31.885 15.592 -40.481 1.00 48.59 88 ALA A N 1
ATOM 691 C CA . ALA A 1 88 ? 32.719 16.263 -39.492 1.00 48.59 88 ALA A CA 1
ATOM 692 C C . ALA A 1 88 ? 32.449 17.771 -39.352 1.00 48.59 88 ALA A C 1
ATOM 694 O O . ALA A 1 88 ? 33.097 18.595 -39.993 1.00 48.59 88 ALA A O 1
ATOM 695 N N . VAL A 1 89 ? 31.526 18.135 -38.467 1.00 53.25 89 VAL A N 1
ATOM 696 C CA . VAL A 1 89 ? 31.524 19.448 -37.841 1.00 53.25 89 VAL A CA 1
ATOM 697 C C . VAL A 1 89 ? 31.199 19.214 -36.373 1.00 53.25 89 VAL A C 1
ATOM 699 O O . VAL A 1 89 ? 30.043 19.019 -36.008 1.00 53.25 89 VAL A O 1
ATOM 702 N N . SER A 1 90 ? 32.233 19.195 -35.528 1.00 56.47 90 SER A N 1
ATOM 703 C CA . SER A 1 90 ? 32.058 19.353 -34.085 1.00 56.47 90 SER A CA 1
ATOM 704 C C . SER A 1 90 ? 31.561 20.782 -33.861 1.00 56.47 90 SER A C 1
ATOM 706 O O . SER A 1 90 ? 32.346 21.729 -33.749 1.00 56.47 90 SER A O 1
ATOM 708 N N . VAL A 1 91 ? 30.249 20.990 -33.932 1.00 55.12 91 VAL A N 1
ATOM 709 C CA . VAL A 1 91 ? 29.681 22.307 -33.659 1.00 55.12 91 VAL A CA 1
ATOM 710 C C . VAL A 1 91 ? 29.398 22.358 -32.168 1.00 55.12 91 VAL A C 1
ATOM 712 O O . VAL A 1 91 ? 28.448 21.749 -31.693 1.00 55.12 91 VAL A O 1
ATOM 715 N N . ALA A 1 92 ? 30.199 23.133 -31.438 1.00 60.34 92 ALA A N 1
ATOM 716 C CA . ALA A 1 92 ? 30.017 23.422 -30.012 1.00 60.34 92 ALA A CA 1
ATOM 717 C C . ALA A 1 92 ? 28.737 24.237 -29.696 1.00 60.34 92 ALA A C 1
ATOM 719 O O . ALA A 1 92 ? 28.593 24.787 -28.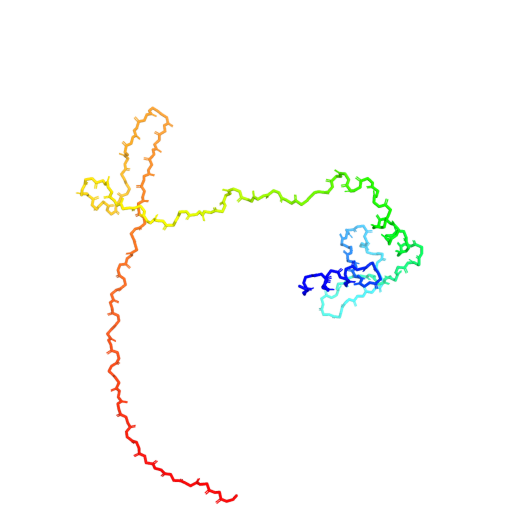607 1.00 60.34 92 ALA A O 1
ATOM 720 N N . VAL A 1 93 ? 27.842 24.402 -30.674 1.00 60.09 93 VAL A N 1
ATOM 721 C CA . VAL A 1 93 ? 26.652 25.253 -30.626 1.00 60.09 93 VAL A CA 1
ATOM 722 C C . VAL A 1 93 ? 25.537 24.565 -31.432 1.00 60.09 93 VAL A C 1
ATOM 724 O O . VAL A 1 93 ? 25.814 24.064 -32.523 1.00 60.09 93 VAL A O 1
ATOM 727 N N . PRO A 1 94 ? 24.282 24.534 -30.946 1.00 70.06 94 PRO A N 1
ATOM 728 C CA . PRO A 1 94 ? 23.174 23.880 -31.642 1.00 70.06 94 PRO A CA 1
ATOM 729 C C . PRO A 1 94 ? 22.932 24.469 -33.038 1.00 70.06 94 PRO A C 1
ATOM 731 O O . PRO A 1 94 ? 22.864 25.688 -33.212 1.00 70.06 94 PRO A O 1
ATOM 734 N N . VAL A 1 95 ? 22.744 23.590 -34.027 1.00 66.38 95 VAL A N 1
ATOM 735 C CA . VAL A 1 95 ? 22.474 23.952 -35.429 1.00 66.38 95 VAL A CA 1
ATOM 736 C C . VAL A 1 95 ? 21.037 23.588 -35.797 1.00 66.38 95 VAL A C 1
ATOM 738 O O . VAL A 1 95 ? 20.520 22.548 -35.386 1.00 66.38 95 VAL A O 1
ATOM 741 N N . 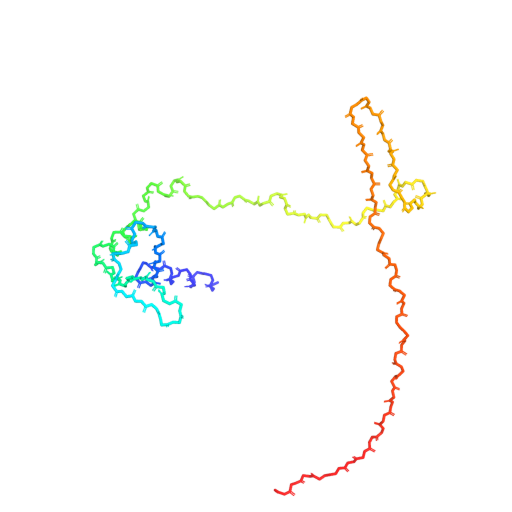ILE A 1 96 ? 20.383 24.450 -36.580 1.00 69.81 96 ILE A N 1
ATOM 742 C CA . ILE A 1 96 ? 19.068 24.174 -37.171 1.00 69.81 96 ILE A CA 1
ATOM 743 C C . ILE A 1 96 ? 19.287 23.289 -38.398 1.00 69.81 96 ILE A C 1
ATOM 745 O O . ILE A 1 96 ? 19.908 23.722 -39.367 1.00 69.81 96 ILE A O 1
ATOM 749 N N . ILE A 1 97 ? 18.793 22.054 -38.347 1.00 71.31 97 ILE A N 1
ATOM 750 C CA . ILE A 1 97 ? 19.002 21.059 -39.413 1.00 71.31 97 ILE A CA 1
ATOM 751 C C . ILE A 1 97 ? 17.812 21.039 -40.389 1.00 71.31 97 ILE A C 1
ATOM 753 O O . ILE A 1 97 ? 17.971 20.700 -41.558 1.00 71.31 97 ILE A O 1
ATOM 757 N N . GLU A 1 98 ? 16.631 21.478 -39.947 1.00 68.38 98 GLU A N 1
ATOM 758 C CA . GLU A 1 98 ? 15.438 21.576 -40.787 1.00 68.38 98 GLU A CA 1
ATOM 759 C C . GLU A 1 98 ? 14.552 22.753 -40.346 1.00 68.38 98 GLU A C 1
ATOM 761 O O . GLU A 1 98 ? 14.329 22.960 -39.151 1.00 68.38 98 GLU A O 1
ATOM 766 N N . HIS A 1 99 ? 14.051 23.532 -41.312 1.00 53.53 99 HIS A N 1
ATOM 767 C CA . HIS A 1 99 ? 13.141 24.655 -41.076 1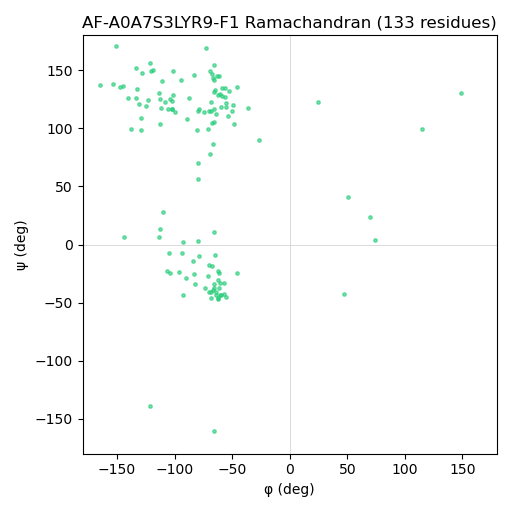.00 53.53 99 HIS A CA 1
ATOM 768 C C . HIS A 1 99 ? 11.916 24.537 -41.991 1.00 53.53 99 HIS A C 1
ATOM 770 O O . HIS A 1 99 ? 11.951 24.931 -43.159 1.00 53.53 99 HIS A O 1
ATOM 776 N N . GLN A 1 100 ? 10.810 24.019 -41.452 1.00 58.38 100 GLN A N 1
ATOM 777 C CA . GLN A 1 100 ? 9.514 24.009 -42.129 1.00 58.38 100 GLN A CA 1
ATOM 778 C C . GLN A 1 100 ? 8.552 24.938 -41.389 1.00 58.38 100 GLN A C 1
ATOM 780 O O . GLN A 1 100 ? 8.051 24.559 -40.340 1.00 58.38 100 GLN A O 1
ATOM 785 N N . GLY A 1 101 ? 8.311 26.135 -41.945 1.00 60.66 101 GLY A N 1
ATOM 786 C CA . GLY A 1 101 ? 7.180 27.072 -41.754 1.00 60.66 101 GLY A CA 1
ATOM 787 C C . GLY A 1 101 ? 6.674 27.449 -40.346 1.00 60.66 101 GLY A C 1
ATOM 788 O O . GLY A 1 101 ? 6.348 28.608 -40.118 1.00 60.66 101 GLY A O 1
ATOM 789 N N . THR A 1 102 ? 6.553 26.502 -39.420 1.00 54.34 102 THR A N 1
ATOM 790 C CA . THR A 1 102 ? 6.062 26.655 -38.042 1.00 54.34 102 THR A CA 1
ATOM 791 C C . THR A 1 102 ? 6.790 25.762 -37.023 1.00 54.34 102 THR A C 1
ATOM 793 O O . THR A 1 102 ? 6.388 25.724 -35.862 1.00 54.34 102 THR A O 1
ATOM 796 N N . SER A 1 103 ? 7.853 25.037 -37.390 1.00 42.72 103 SER A N 1
ATOM 797 C CA . SER A 1 103 ? 8.618 24.216 -36.439 1.00 42.72 103 SER A CA 1
ATOM 798 C C . SER A 1 103 ? 10.123 24.285 -36.695 1.00 42.72 103 SER A C 1
ATOM 800 O O . SER A 1 103 ? 10.591 24.018 -37.801 1.00 42.72 103 SER A O 1
ATOM 802 N N . GLU A 1 104 ? 10.867 24.639 -35.646 1.00 56.56 104 GLU A N 1
ATOM 803 C CA . GLU A 1 104 ? 12.330 24.590 -35.598 1.00 56.56 104 GLU A CA 1
ATOM 804 C C . GLU A 1 104 ? 12.766 23.356 -34.798 1.00 56.56 104 GLU A C 1
ATOM 806 O O . GLU A 1 104 ? 12.395 23.212 -33.631 1.00 56.56 104 GLU A O 1
ATOM 811 N N . VAL A 1 105 ? 13.573 22.478 -35.402 1.00 60.16 105 VAL A N 1
ATOM 812 C CA . VAL A 1 105 ? 14.189 21.338 -34.704 1.00 60.16 105 VAL A CA 1
ATOM 813 C C . VAL A 1 105 ? 15.650 21.669 -34.408 1.00 60.16 105 VAL A C 1
ATOM 815 O O . VAL A 1 105 ? 16.454 21.856 -35.323 1.00 60.16 105 VAL A O 1
ATOM 818 N N . LYS A 1 106 ? 15.991 21.747 -33.117 1.00 64.50 106 LYS A N 1
ATOM 819 C CA . LYS A 1 106 ? 17.361 21.951 -32.624 1.00 64.50 106 LYS A CA 1
ATOM 820 C C . LYS A 1 106 ? 17.928 20.612 -32.164 1.00 64.50 106 LYS A C 1
ATOM 822 O O . LYS A 1 106 ? 17.280 19.913 -31.389 1.00 64.50 106 LYS A O 1
ATOM 827 N N . HIS A 1 107 ? 19.118 20.267 -32.642 1.00 56.69 107 HIS A N 1
ATOM 828 C CA . HIS A 1 107 ? 19.824 19.048 -32.256 1.00 56.69 107 HIS A CA 1
ATOM 829 C C . HIS A 1 107 ? 21.093 19.419 -31.481 1.00 56.69 107 HIS A C 1
ATOM 831 O O . HIS A 1 107 ? 21.868 20.259 -31.936 1.00 56.69 107 HIS A O 1
ATOM 837 N N . GLU A 1 108 ? 21.299 18.792 -30.326 1.00 64.69 108 GLU A N 1
ATOM 838 C CA . GLU A 1 108 ? 22.489 18.945 -29.487 1.00 64.69 108 GLU A CA 1
ATOM 839 C C . GLU A 1 108 ? 22.987 17.544 -29.122 1.00 64.69 108 GLU A C 1
ATOM 841 O O . GLU A 1 108 ? 22.238 16.731 -28.577 1.00 64.69 108 GLU A O 1
ATOM 846 N N . LEU A 1 109 ? 24.232 17.237 -29.490 1.00 63.38 109 LEU A N 1
ATOM 847 C CA . LEU A 1 109 ? 24.927 16.054 -28.995 1.00 63.38 109 LEU A CA 1
ATOM 848 C C . LEU A 1 109 ? 25.617 16.456 -27.695 1.00 63.38 109 LEU A C 1
ATOM 850 O O . LEU A 1 109 ? 26.354 17.438 -27.668 1.00 63.38 109 LEU A O 1
ATOM 854 N N . LEU A 1 110 ? 25.354 15.714 -26.622 1.00 61.25 110 LEU A N 1
ATOM 855 C CA . LEU A 1 110 ? 26.035 15.917 -25.350 1.00 61.25 110 LEU A CA 1
ATOM 856 C C . LEU A 1 110 ? 27.484 15.442 -25.505 1.00 61.25 110 LEU A C 1
ATOM 858 O O . LEU A 1 110 ? 27.749 14.242 -25.459 1.00 61.25 110 LEU A O 1
ATOM 862 N N . GLU A 1 111 ? 28.410 16.372 -25.723 1.00 61.00 111 GLU A N 1
ATOM 863 C CA . GLU A 1 111 ? 29.837 16.092 -25.594 1.00 61.00 111 GLU A CA 1
ATOM 864 C C . GLU A 1 111 ? 30.199 16.099 -24.106 1.00 61.00 111 GLU A C 1
ATOM 866 O O . GLU A 1 111 ? 30.051 17.102 -23.403 1.00 61.00 111 GLU A O 1
ATOM 871 N N . GLU A 1 112 ? 30.636 14.948 -23.601 1.00 57.06 112 GLU A N 1
ATOM 872 C CA . GLU A 1 112 ? 31.213 14.851 -22.269 1.00 57.06 112 GLU A CA 1
ATOM 873 C C . GLU A 1 112 ? 32.573 15.557 -22.314 1.00 57.06 112 GLU A C 1
ATOM 875 O O . GLU A 1 112 ? 33.470 15.149 -23.052 1.00 57.06 112 GLU A O 1
ATOM 880 N N . ALA A 1 113 ? 32.713 16.663 -21.580 1.00 51.56 113 ALA A N 1
ATOM 881 C CA . ALA A 1 113 ? 33.981 17.370 -21.477 1.00 51.56 113 ALA A CA 1
ATOM 882 C C . ALA A 1 113 ? 35.050 16.387 -20.985 1.00 51.56 113 ALA A C 1
ATOM 884 O O . ALA A 1 113 ? 34.922 15.855 -19.880 1.00 51.56 113 ALA A O 1
ATOM 885 N N . GLU A 1 114 ? 36.087 16.148 -21.797 1.00 48.31 114 GLU A N 1
ATOM 886 C CA . GLU A 1 114 ? 37.263 15.371 -21.404 1.00 48.31 114 GLU A CA 1
ATOM 887 C C . GLU A 1 114 ? 37.763 15.889 -20.052 1.00 48.31 114 GLU A C 1
ATOM 889 O O . GLU A 1 114 ? 38.370 16.959 -19.938 1.00 48.31 114 GLU A O 1
ATOM 894 N N . ARG A 1 115 ? 37.484 15.130 -18.991 1.00 44.22 115 ARG A N 1
ATOM 895 C CA . ARG A 1 115 ? 38.082 15.368 -17.688 1.00 44.22 115 ARG A CA 1
ATOM 896 C C . ARG A 1 115 ? 39.562 15.051 -17.848 1.00 44.22 115 ARG A C 1
ATOM 898 O O . ARG A 1 115 ? 39.935 13.885 -17.948 1.00 44.22 115 ARG A O 1
ATOM 905 N N . ALA A 1 116 ? 40.380 16.101 -17.912 1.00 47.66 116 ALA A N 1
ATOM 906 C CA . ALA A 1 116 ? 41.831 15.991 -17.958 1.00 47.66 116 ALA A CA 1
ATOM 907 C C . ALA A 1 116 ? 42.309 14.976 -16.901 1.00 47.66 116 ALA A C 1
ATOM 909 O O . 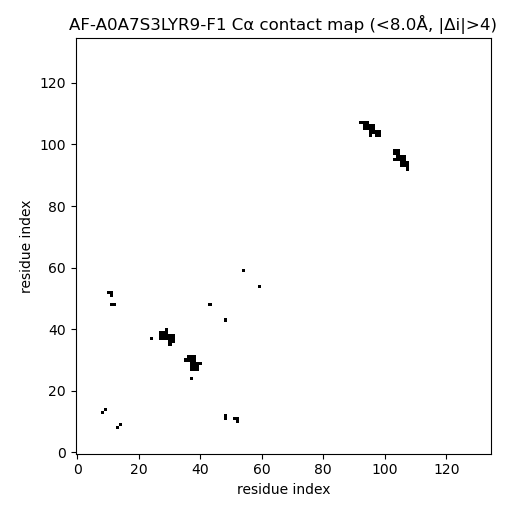ALA A 1 116 ? 41.807 15.013 -15.770 1.00 47.66 116 ALA A O 1
ATOM 910 N N . PRO A 1 117 ? 43.241 14.067 -17.240 1.00 43.53 117 PRO A N 1
ATOM 911 C CA . PRO A 1 117 ? 43.733 13.091 -16.283 1.00 43.53 117 PRO A CA 1
ATOM 912 C C . PRO A 1 117 ? 44.361 13.839 -15.105 1.00 43.53 117 PRO A C 1
ATOM 914 O O . PRO A 1 117 ? 45.314 14.604 -15.278 1.00 43.53 117 PRO A O 1
ATOM 917 N N . GLU A 1 118 ? 43.799 13.646 -13.910 1.00 51.47 118 GLU A N 1
ATOM 918 C CA . GLU A 1 118 ? 44.413 14.142 -12.682 1.00 51.47 118 GLU A CA 1
ATOM 919 C C . GLU A 1 118 ? 45.836 13.562 -12.588 1.00 51.47 118 GLU A C 1
ATOM 921 O O . GLU A 1 118 ? 46.037 12.378 -12.889 1.00 51.47 118 GLU A O 1
ATOM 926 N N . PRO A 1 119 ? 46.848 14.377 -12.240 1.00 40.91 119 PRO A N 1
ATOM 927 C CA . PRO A 1 119 ? 48.224 13.912 -12.199 1.00 40.91 119 PRO A CA 1
ATOM 928 C C . PRO A 1 119 ? 48.339 12.746 -11.217 1.00 40.91 119 PRO A C 1
ATOM 930 O O . PRO A 1 119 ? 47.909 12.843 -10.067 1.00 40.91 119 PRO A O 1
ATOM 933 N N . ALA A 1 120 ? 48.924 11.646 -11.696 1.00 42.81 120 ALA A N 1
ATOM 934 C CA . ALA A 1 120 ? 49.185 10.453 -10.910 1.00 42.81 120 ALA A CA 1
ATOM 935 C C . ALA A 1 120 ? 49.900 10.838 -9.610 1.00 42.81 120 ALA A C 1
ATOM 937 O O . ALA A 1 120 ? 51.034 11.322 -9.624 1.00 42.81 120 ALA A O 1
ATOM 938 N N . VAL A 1 121 ? 49.222 10.622 -8.484 1.00 46.72 121 VAL A N 1
ATOM 939 C CA . VAL A 1 121 ? 49.831 10.732 -7.163 1.00 46.72 121 VAL A CA 1
ATOM 940 C C . VAL A 1 121 ? 50.870 9.620 -7.088 1.00 46.72 121 VAL A C 1
ATOM 942 O O . VAL A 1 121 ? 50.536 8.438 -7.018 1.00 46.72 121 VAL A O 1
ATOM 945 N N . SER A 1 122 ? 52.141 10.000 -7.191 1.00 43.59 122 SER A N 1
ATOM 946 C CA . SER A 1 122 ? 53.272 9.103 -7.009 1.00 43.59 122 SER A CA 1
ATOM 947 C C . SER A 1 122 ? 53.148 8.434 -5.643 1.00 43.59 122 SER A C 1
ATOM 949 O O . SER A 1 122 ? 53.092 9.122 -4.620 1.00 43.59 122 SER A O 1
ATOM 951 N N . ALA A 1 123 ? 53.104 7.104 -5.634 1.00 42.16 123 ALA A N 1
ATOM 952 C CA . ALA A 1 123 ? 53.234 6.303 -4.433 1.00 42.16 123 ALA A CA 1
ATOM 953 C C . ALA A 1 123 ? 54.518 6.708 -3.691 1.00 42.16 123 ALA A C 1
ATOM 955 O O . ALA A 1 123 ? 55.624 6.463 -4.171 1.00 42.16 123 ALA A O 1
ATOM 956 N N . VAL A 1 124 ? 54.369 7.353 -2.533 1.00 41.94 124 VAL A N 1
ATOM 957 C CA . VAL A 1 124 ? 55.463 7.475 -1.573 1.00 41.94 124 VAL A CA 1
ATOM 958 C C . VAL A 1 124 ? 55.507 6.158 -0.818 1.00 41.94 124 VAL A C 1
ATOM 960 O O . VAL A 1 124 ? 54.717 5.890 0.084 1.00 41.94 124 VAL A O 1
ATOM 963 N N . GLU A 1 125 ? 56.422 5.320 -1.277 1.00 42.12 125 GLU A N 1
ATOM 964 C CA . GLU A 1 125 ? 57.013 4.219 -0.542 1.00 42.12 125 GLU A CA 1
ATOM 965 C C . GLU A 1 125 ? 57.489 4.741 0.826 1.00 42.12 125 GLU A C 1
ATOM 967 O O . GLU A 1 125 ? 58.274 5.685 0.922 1.00 42.12 125 GLU A O 1
ATOM 972 N N . SER A 1 126 ? 56.960 4.178 1.909 1.00 40.00 126 SER A N 1
ATOM 973 C CA . SER A 1 126 ? 57.518 4.341 3.249 1.00 40.00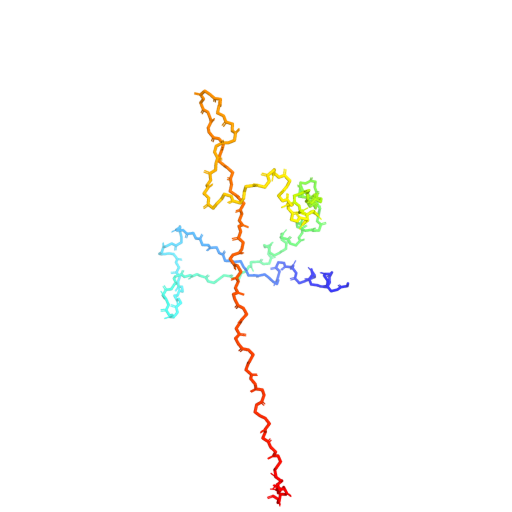 126 SER A CA 1
ATOM 974 C C . SER A 1 126 ? 57.678 2.959 3.851 1.00 40.00 126 SER A C 1
ATOM 976 O O . SER A 1 126 ? 56.721 2.245 4.140 1.00 40.00 126 SER A O 1
ATOM 978 N N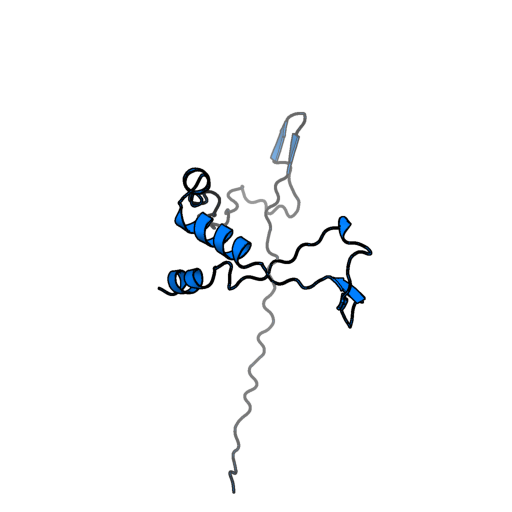 . THR A 1 127 ? 58.947 2.600 3.937 1.00 36.22 127 THR A N 1
ATOM 979 C CA . THR A 1 127 ? 59.530 1.388 4.484 1.00 36.22 127 THR A CA 1
ATOM 980 C C . THR A 1 127 ? 59.244 1.241 5.980 1.00 36.22 127 THR A C 1
ATOM 982 O O . THR A 1 127 ? 59.491 2.157 6.759 1.00 36.22 127 THR A O 1
ATOM 985 N N . GLU A 1 128 ? 58.732 0.065 6.336 1.00 37.47 128 GLU A N 1
ATOM 986 C CA . GLU A 1 128 ? 59.156 -0.818 7.434 1.00 37.47 128 GLU A CA 1
ATOM 987 C C . GLU A 1 128 ? 59.905 -0.212 8.642 1.00 37.47 128 GLU A C 1
ATOM 989 O O . GLU A 1 128 ? 61.028 0.272 8.515 1.00 37.47 128 GLU A O 1
ATOM 994 N N . SER A 1 129 ? 59.354 -0.404 9.848 1.00 39.12 129 SER A N 1
ATOM 995 C CA . SER A 1 129 ? 60.076 -1.004 10.988 1.00 39.12 129 SER A CA 1
ATOM 996 C C . SER A 1 129 ? 59.106 -1.431 12.097 1.00 39.12 129 SER A C 1
ATOM 998 O O . SER A 1 129 ? 58.133 -0.745 12.406 1.00 39.12 129 SER A O 1
ATOM 1000 N N . ALA A 1 130 ? 59.376 -2.622 12.623 1.00 42.91 130 ALA A N 1
ATOM 1001 C CA . ALA A 1 130 ? 58.587 -3.415 13.555 1.00 42.91 130 ALA A CA 1
ATOM 1002 C C . ALA A 1 130 ? 58.572 -2.872 14.998 1.00 42.91 130 ALA A C 1
ATOM 1004 O O . ALA A 1 130 ? 59.392 -2.032 15.356 1.00 42.91 130 ALA A O 1
ATOM 1005 N N . GLU A 1 131 ? 57.681 -3.426 15.837 1.00 37.03 131 GLU A N 1
ATOM 1006 C CA . GLU A 1 131 ? 58.030 -4.254 17.018 1.00 37.03 131 GLU A CA 1
ATOM 1007 C C . GLU A 1 131 ? 56.997 -4.115 18.162 1.00 37.03 131 GLU A C 1
ATOM 1009 O O . GLU A 1 131 ? 56.662 -3.010 18.582 1.00 37.03 131 GLU A O 1
ATOM 1014 N N . GLY A 1 132 ? 56.527 -5.253 18.701 1.00 34.66 132 GLY A N 1
ATOM 1015 C CA . GLY A 1 132 ? 56.063 -5.344 20.097 1.00 34.66 132 GLY A CA 1
ATOM 1016 C C . GLY A 1 132 ? 54.575 -5.630 20.360 1.00 34.66 132 GLY A C 1
ATOM 1017 O O . GLY A 1 132 ? 53.749 -4.728 20.416 1.00 34.66 132 GLY A O 1
ATOM 1018 N N . VAL A 1 133 ? 54.269 -6.896 20.654 1.00 45.09 133 VAL A N 1
ATOM 1019 C CA . VAL A 1 133 ? 53.072 -7.424 21.352 1.00 45.09 133 VAL A CA 1
ATOM 1020 C C . VAL A 1 133 ? 53.613 -8.428 22.394 1.00 45.09 133 VAL A C 1
ATOM 1022 O O . VAL A 1 133 ? 54.588 -9.101 22.050 1.00 45.09 133 VAL A O 1
ATOM 1025 N N . PRO A 1 134 ? 52.990 -8.727 23.556 1.00 52.56 134 PRO A N 1
ATOM 1026 C CA . PRO A 1 134 ? 52.232 -7.961 24.563 1.00 52.56 134 PRO A CA 1
ATOM 1027 C C . PRO A 1 134 ? 52.959 -8.126 25.948 1.00 52.56 134 PRO A C 1
ATOM 1029 O O . PRO A 1 134 ? 54.193 -8.098 25.896 1.00 52.56 134 PRO A O 1
ATOM 1032 N N . PRO A 1 135 ? 52.374 -8.311 27.168 1.00 62.19 135 PRO A N 1
ATOM 1033 C CA . PRO A 1 135 ? 51.062 -8.849 27.593 1.00 62.19 135 PRO A CA 1
ATOM 1034 C C . PRO A 1 135 ? 49.983 -7.813 27.942 1.00 62.19 135 PRO A C 1
ATOM 1036 O O . PRO A 1 135 ? 50.329 -6.693 28.375 1.00 62.19 135 PRO A O 1
#

Mean predicted aligned error: 16.52 Å